Protein AF-Q1Z705-F1 (afdb_monomer_lite)

Secondary structure (DSSP, 8-state):
-HHHHHHHHHHHHHHHHHHHHHHHHHHHH-HHHHHHHHHHHHHHHHHHHHHHHHHS----TTTHHHHHHHHHS-TTSS-GGGGHHHHHHHHHHHHHHHHHHHH-HHHHHHHHHHHHHHHHHHHTTTTS-HHHHHHHHHHHHHHHHHHHHHHTT-

Foldseek 3Di:
DVVVVVVVVVVVVVVLVLLVQLLVCCVVPNLLVSLVVSLVVVVVVVVVVLVCVVPVVPQDPVCVVVNVVVVVPPPVNDDPVVCVVSVVSSVVSSVLSVVCNPLHDLLSVLVVVLVVLLVVCVVCVPPDDPVVSVVSNVVSVVSVVVSVVVVVVD

Radius of gyration: 19.11 Å; chains: 1; bounding box: 45×40×44 Å

InterPro domains:
  IPR006750 Putative inner membrane exporter, YdcZ [PF04657] (4-148)
  IPR006750 Putative inner membrane exporter, YdcZ [PTHR34821] (2-148)

Organism: NCBI:txid314280

Structure (mmCIF, N/CA/C/O backbone):
data_AF-Q1Z705-F1
#
_entry.id   AF-Q1Z705-F1
#
loop_
_atom_site.group_PDB
_atom_site.id
_atom_site.type_symbol
_atom_site.label_atom_id
_atom_site.label_alt_id
_atom_site.label_comp_id
_atom_site.label_asym_id
_atom_site.label_entity_id
_atom_site.label_seq_id
_atom_site.pdbx_PDB_ins_code
_atom_site.Cartn_x
_atom_site.Cartn_y
_atom_site.Cartn_z
_atom_site.occupancy
_atom_site.B_iso_or_equiv
_atom_site.auth_seq_id
_atom_site.auth_comp_id
_atom_site.auth_asym_id
_atom_site.auth_atom_id
_atom_site.pdbx_PDB_model_num
ATOM 1 N N . MET A 1 1 ? 19.143 -12.815 -2.557 1.00 82.75 1 MET A N 1
ATOM 2 C CA . MET A 1 1 ? 17.875 -13.223 -1.904 1.00 82.75 1 MET A CA 1
ATOM 3 C C . MET A 1 1 ? 17.725 -12.659 -0.492 1.00 82.75 1 MET A C 1
ATOM 5 O O . MET A 1 1 ? 16.717 -12.017 -0.243 1.00 82.75 1 MET A O 1
ATOM 9 N N . ILE A 1 2 ? 18.713 -12.797 0.406 1.00 93.19 2 ILE A N 1
ATOM 10 C CA . ILE A 1 2 ? 18.600 -12.276 1.787 1.00 93.19 2 ILE A CA 1
ATOM 11 C C . ILE A 1 2 ? 18.308 -10.765 1.859 1.00 93.19 2 ILE A C 1
ATOM 13 O O . ILE A 1 2 ? 17.441 -10.345 2.615 1.00 93.19 2 ILE A O 1
ATOM 17 N N . TRP A 1 3 ? 18.945 -9.954 1.006 1.00 91.31 3 TRP A N 1
ATOM 18 C CA . TRP A 1 3 ? 18.708 -8.506 0.958 1.00 91.31 3 TRP A CA 1
ATOM 19 C C . TRP A 1 3 ? 17.263 -8.145 0.583 1.00 91.31 3 TRP A C 1
ATOM 21 O O . TRP A 1 3 ? 16.677 -7.256 1.184 1.00 91.31 3 TRP A O 1
ATOM 31 N N . MET A 1 4 ? 16.650 -8.882 -0.350 1.00 90.00 4 MET A N 1
ATOM 32 C CA . MET A 1 4 ? 15.248 -8.674 -0.739 1.00 90.00 4 MET A CA 1
ATOM 33 C C . MET A 1 4 ? 14.289 -9.006 0.408 1.00 90.00 4 MET A C 1
ATOM 35 O O . MET A 1 4 ? 13.314 -8.292 0.613 1.00 90.00 4 MET A O 1
ATOM 39 N N . ILE A 1 5 ? 14.592 -10.049 1.188 1.00 93.94 5 ILE A N 1
ATOM 40 C CA . ILE A 1 5 ? 13.811 -10.403 2.382 1.00 93.94 5 ILE A CA 1
ATOM 41 C C . ILE A 1 5 ? 13.921 -9.290 3.431 1.00 93.94 5 ILE A C 1
ATOM 43 O O . ILE A 1 5 ? 12.906 -8.853 3.967 1.00 93.94 5 ILE A O 1
ATOM 47 N N . LEU A 1 6 ? 15.132 -8.784 3.686 1.00 95.31 6 LEU A N 1
ATOM 48 C CA . LEU A 1 6 ? 15.347 -7.671 4.615 1.00 95.31 6 LEU A CA 1
ATOM 49 C C . LEU A 1 6 ? 14.606 -6.403 4.171 1.00 95.31 6 LEU A C 1
ATOM 51 O O . LEU A 1 6 ? 13.964 -5.755 4.996 1.00 95.31 6 LEU A O 1
ATOM 55 N N . LEU A 1 7 ? 14.630 -6.081 2.874 1.00 92.06 7 LEU A N 1
ATOM 56 C CA . LEU A 1 7 ? 13.869 -4.964 2.314 1.00 92.06 7 LEU A CA 1
ATOM 57 C C . LEU A 1 7 ? 12.357 -5.157 2.483 1.00 92.06 7 LEU A C 1
ATOM 59 O O . LEU A 1 7 ? 11.674 -4.219 2.885 1.00 92.06 7 LEU A O 1
ATOM 63 N N . ALA A 1 8 ? 11.833 -6.360 2.237 1.00 92.62 8 ALA A N 1
ATOM 64 C CA . ALA A 1 8 ? 10.413 -6.659 2.416 1.00 92.62 8 ALA A CA 1
ATOM 65 C C . ALA A 1 8 ? 9.972 -6.519 3.884 1.00 92.62 8 ALA A C 1
ATOM 67 O O . ALA A 1 8 ? 8.929 -5.924 4.161 1.00 92.62 8 ALA A O 1
ATOM 68 N N . LEU A 1 9 ? 10.786 -7.004 4.828 1.00 94.62 9 LEU A N 1
ATOM 69 C CA . LEU A 1 9 ? 10.537 -6.854 6.266 1.00 94.62 9 LEU A CA 1
ATOM 70 C C . LEU A 1 9 ? 10.581 -5.385 6.697 1.00 94.62 9 LEU A C 1
ATOM 72 O O . LEU A 1 9 ? 9.680 -4.918 7.395 1.00 94.62 9 LEU A O 1
ATOM 76 N N . CYS A 1 10 ? 11.594 -4.645 6.242 1.00 95.50 10 CYS A N 1
ATOM 77 C CA . CYS A 1 10 ? 11.724 -3.215 6.507 1.00 95.50 10 CYS A CA 1
ATOM 78 C C . CYS A 1 10 ? 10.516 -2.437 5.963 1.00 95.50 10 CYS A C 1
ATOM 80 O O . CYS A 1 10 ? 9.911 -1.646 6.684 1.00 95.50 10 CYS A O 1
ATOM 82 N N . ASN A 1 11 ? 10.097 -2.731 4.729 1.00 92.44 11 ASN A N 1
ATOM 83 C CA . ASN A 1 11 ? 8.912 -2.133 4.122 1.00 92.44 11 ASN A CA 1
ATOM 84 C C . ASN A 1 11 ? 7.646 -2.426 4.942 1.00 92.44 11 ASN A C 1
ATOM 86 O O . ASN A 1 11 ? 6.874 -1.516 5.232 1.00 92.44 11 ASN A O 1
ATOM 90 N N . GLY A 1 12 ? 7.456 -3.673 5.385 1.00 91.75 12 GLY A N 1
ATOM 91 C CA . GLY A 1 12 ? 6.329 -4.048 6.243 1.00 91.75 12 GLY A CA 1
ATOM 92 C C . GLY A 1 12 ? 6.292 -3.261 7.558 1.00 91.75 12 GLY A C 1
ATOM 93 O O . GLY A 1 12 ? 5.239 -2.739 7.935 1.00 91.75 12 GLY A O 1
ATOM 94 N N . LEU A 1 13 ? 7.443 -3.117 8.223 1.00 93.62 13 LEU A N 1
ATOM 95 C CA . LEU A 1 13 ? 7.579 -2.335 9.457 1.00 93.62 13 LEU A CA 1
ATOM 96 C C . LEU A 1 13 ? 7.266 -0.850 9.234 1.00 93.62 13 LEU A C 1
ATOM 98 O O . LEU A 1 13 ? 6.465 -0.276 9.975 1.00 93.62 13 LEU A O 1
ATOM 102 N N . LEU A 1 14 ? 7.847 -0.241 8.197 1.00 92.75 14 LEU A N 1
ATOM 103 C CA . LEU A 1 14 ? 7.627 1.168 7.864 1.00 92.75 14 LEU A CA 1
ATOM 104 C C . LEU A 1 14 ? 6.167 1.441 7.493 1.00 92.75 14 LEU A C 1
ATOM 106 O O . LEU A 1 14 ? 5.580 2.395 7.999 1.00 92.75 14 LEU A O 1
ATOM 110 N N . ILE A 1 15 ? 5.543 0.579 6.683 1.00 90.50 15 ILE A N 1
ATOM 111 C CA . ILE A 1 15 ? 4.120 0.702 6.335 1.00 90.50 15 ILE A CA 1
ATOM 112 C C . ILE A 1 15 ? 3.252 0.615 7.594 1.00 90.50 15 ILE A C 1
ATOM 114 O O . ILE A 1 15 ? 2.335 1.423 7.758 1.00 90.50 15 ILE A O 1
ATOM 118 N N . GLY A 1 16 ? 3.525 -0.344 8.485 1.00 89.25 16 GLY A N 1
ATOM 119 C CA . GLY A 1 16 ? 2.803 -0.482 9.752 1.00 89.25 16 GLY A CA 1
ATOM 120 C C . GLY A 1 16 ? 2.919 0.772 10.621 1.00 89.25 16 GLY A C 1
ATOM 121 O O . GLY A 1 16 ? 1.909 1.293 11.099 1.00 89.25 16 GLY A O 1
ATOM 122 N N . PHE A 1 17 ? 4.136 1.300 10.754 1.00 91.00 17 PHE A N 1
ATOM 123 C CA . PHE A 1 17 ? 4.416 2.525 11.499 1.00 91.00 17 PHE A CA 1
ATOM 124 C C . PHE A 1 17 ? 3.712 3.753 10.899 1.00 91.00 17 PHE A C 1
ATOM 126 O O . PHE A 1 17 ? 2.990 4.456 11.610 1.00 91.00 17 PHE A O 1
ATOM 133 N N . CYS A 1 18 ? 3.831 3.975 9.586 1.00 90.81 18 CYS A N 1
ATOM 134 C CA . CYS A 1 18 ? 3.152 5.069 8.888 1.00 90.81 18 CYS A CA 1
ATOM 135 C C . CYS A 1 18 ? 1.629 4.993 9.046 1.00 90.81 18 CYS A C 1
ATOM 137 O O . CYS A 1 18 ? 0.988 6.010 9.308 1.00 90.81 18 CYS A O 1
ATOM 139 N N . ARG A 1 19 ? 1.026 3.799 8.953 1.00 89.94 19 ARG A N 1
ATOM 140 C CA . ARG A 1 19 ? -0.423 3.642 9.169 1.00 89.94 19 ARG A CA 1
ATOM 141 C C . ARG A 1 19 ? -0.838 3.954 10.601 1.00 89.94 19 ARG A C 1
ATOM 143 O O . ARG A 1 19 ? -1.888 4.561 10.789 1.00 89.94 19 ARG A O 1
ATOM 150 N N . ALA A 1 20 ? -0.037 3.579 11.597 1.00 90.25 20 ALA A N 1
ATOM 151 C CA . ALA A 1 20 ? -0.314 3.932 12.986 1.00 90.25 20 ALA A CA 1
ATOM 152 C C . ALA A 1 20 ? -0.291 5.458 13.193 1.00 90.25 20 ALA A C 1
ATOM 154 O O . ALA A 1 20 ? -1.203 6.007 13.814 1.00 90.25 20 ALA A O 1
ATOM 155 N N . LEU A 1 21 ? 0.698 6.153 12.619 1.00 92.25 21 LEU A N 1
ATOM 156 C CA . LEU A 1 21 ? 0.767 7.618 12.645 1.00 92.25 21 LEU A CA 1
ATOM 157 C C . LEU A 1 21 ? -0.428 8.265 11.935 1.00 92.25 21 LEU A C 1
ATOM 159 O O . LEU A 1 21 ? -1.089 9.123 12.519 1.00 92.25 21 LEU A O 1
ATOM 163 N N . ASN A 1 22 ? -0.753 7.817 10.720 1.00 93.31 22 ASN A N 1
ATOM 164 C CA . ASN A 1 22 ? -1.883 8.340 9.948 1.00 93.31 22 ASN A CA 1
ATOM 165 C C . ASN A 1 22 ? -3.222 8.078 10.641 1.00 93.31 22 ASN A C 1
ATOM 167 O O . ASN A 1 22 ? -4.095 8.938 10.632 1.00 93.31 22 ASN A O 1
ATOM 171 N N . GLY A 1 23 ? -3.370 6.925 11.296 1.00 92.75 23 GLY A N 1
ATOM 172 C CA . GLY A 1 23 ? -4.534 6.600 12.111 1.00 92.75 23 GLY A CA 1
ATOM 173 C C . GLY A 1 23 ? -4.718 7.5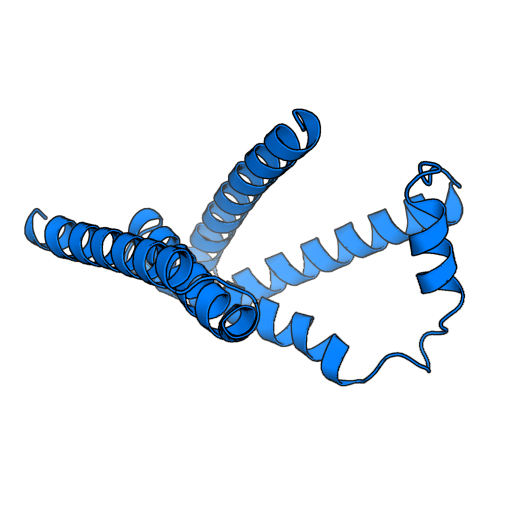79 13.267 1.00 92.75 23 GLY A C 1
ATOM 174 O O . GLY A 1 23 ? -5.797 8.147 13.419 1.00 92.75 23 GLY A O 1
ATOM 175 N N . ARG A 1 24 ? -3.653 7.840 14.036 1.00 92.94 24 ARG A N 1
ATOM 176 C CA . ARG A 1 24 ? -3.684 8.823 15.134 1.00 92.94 24 ARG A CA 1
ATOM 177 C C . ARG A 1 24 ? -3.993 10.229 14.626 1.00 92.94 24 ARG A C 1
ATOM 179 O O . ARG A 1 24 ? -4.861 10.901 15.173 1.00 92.94 24 ARG A O 1
ATOM 186 N N . LEU A 1 25 ? -3.330 10.653 13.552 1.00 93.19 25 LEU A N 1
ATOM 187 C CA . LEU A 1 25 ? -3.565 11.961 12.943 1.00 93.19 25 LEU A CA 1
ATOM 188 C C . LEU A 1 25 ? -4.988 12.081 12.381 1.00 93.19 25 LEU A C 1
ATOM 190 O O . LEU A 1 25 ? -5.592 13.147 12.454 1.00 93.19 25 LEU A O 1
ATOM 194 N N . SER A 1 26 ? -5.550 10.983 11.871 1.00 95.25 26 SER A N 1
ATOM 195 C CA . SER A 1 26 ? -6.930 10.928 11.394 1.00 95.25 26 SER A CA 1
ATOM 196 C C . SER A 1 26 ? -7.953 11.026 12.523 1.00 95.25 26 SER A C 1
ATOM 198 O O . SER A 1 26 ? -9.046 11.527 12.273 1.00 95.25 26 SER A O 1
ATOM 200 N N . GLN A 1 27 ? -7.638 10.558 13.734 1.00 94.00 27 GLN A N 1
ATOM 201 C CA . GLN A 1 27 ? -8.500 10.753 14.908 1.00 94.00 27 GLN A CA 1
ATOM 202 C C . GLN A 1 27 ? -8.486 12.208 15.386 1.00 94.00 27 GLN A C 1
ATOM 204 O O . GLN A 1 27 ? -9.522 12.707 15.808 1.00 94.00 27 GLN A O 1
ATOM 209 N N . ASP A 1 28 ? -7.334 12.875 15.291 1.00 95.12 28 ASP A N 1
ATOM 210 C CA . ASP A 1 28 ? -7.144 14.256 15.752 1.00 95.12 28 ASP A CA 1
ATOM 211 C C . ASP A 1 28 ? -7.677 15.297 14.747 1.00 95.12 28 ASP A C 1
ATOM 213 O O . ASP A 1 28 ? -8.448 16.185 15.097 1.00 95.12 28 ASP A O 1
ATOM 217 N N . LYS A 1 29 ? -7.301 15.176 13.465 1.00 94.50 29 LYS A N 1
ATOM 218 C CA . LYS A 1 29 ? -7.539 16.206 12.427 1.00 94.50 29 LYS A CA 1
ATOM 219 C C . LYS A 1 29 ? -8.333 15.719 11.216 1.00 94.50 29 LYS A C 1
ATOM 221 O O . LYS A 1 29 ? -8.491 16.458 10.241 1.00 94.50 29 LYS A O 1
ATOM 226 N N . GLY A 1 30 ? -8.812 14.480 11.251 1.00 94.50 30 GLY A N 1
ATOM 227 C CA . GLY A 1 30 ? -9.575 13.863 10.170 1.00 94.50 30 GLY A CA 1
ATOM 228 C C . GLY A 1 30 ? -8.722 13.192 9.077 1.00 94.50 30 GLY A C 1
ATOM 229 O O . GLY A 1 30 ? -7.526 13.466 8.928 1.00 94.50 30 GLY A O 1
ATOM 230 N N . PRO A 1 31 ? -9.338 12.301 8.277 1.00 91.44 31 PRO A N 1
ATOM 231 C CA . PRO A 1 31 ? -8.633 11.425 7.334 1.00 91.44 31 PRO A CA 1
ATOM 232 C C . PRO A 1 31 ? -8.008 12.162 6.144 1.00 91.44 31 PRO A C 1
ATOM 234 O O . PRO A 1 31 ? -6.937 11.775 5.677 1.00 91.44 31 PRO A O 1
ATOM 237 N N . PHE A 1 32 ? -8.633 13.242 5.664 1.00 93.12 32 PHE A N 1
ATOM 238 C CA . PHE A 1 32 ? -8.090 14.044 4.563 1.00 93.12 32 PHE A CA 1
ATOM 239 C C . PHE A 1 32 ? -6.827 14.798 4.981 1.00 93.12 32 PHE A C 1
ATOM 241 O O . PHE A 1 32 ? -5.835 14.775 4.256 1.00 93.12 32 PHE A O 1
ATOM 248 N N . THR A 1 33 ? -6.826 15.385 6.180 1.00 92.81 33 THR A N 1
ATOM 249 C CA . THR A 1 33 ? -5.647 16.043 6.756 1.00 92.81 33 THR A CA 1
ATOM 250 C C . THR A 1 33 ? -4.511 15.045 6.955 1.00 92.81 33 THR A C 1
ATOM 252 O O . THR A 1 33 ? -3.379 15.313 6.557 1.00 92.81 33 THR A O 1
ATOM 255 N N . ALA A 1 34 ? -4.811 13.862 7.503 1.00 93.19 34 ALA A N 1
ATOM 256 C CA . ALA A 1 34 ? -3.821 12.801 7.663 1.00 93.19 34 ALA A CA 1
ATOM 257 C C . ALA A 1 34 ? -3.201 12.379 6.322 1.00 93.19 34 ALA A C 1
ATOM 259 O O . ALA A 1 34 ? -1.979 12.281 6.201 1.00 93.19 34 ALA A O 1
ATOM 260 N N . SER A 1 35 ? -4.033 12.206 5.293 1.00 93.62 35 SER A N 1
ATOM 261 C CA . SER A 1 35 ? -3.568 11.898 3.942 1.00 93.62 35 SER A CA 1
ATOM 262 C C . SER A 1 35 ? -2.709 13.009 3.341 1.00 93.62 35 SER A C 1
ATOM 264 O O . SER A 1 35 ? -1.682 12.712 2.734 1.00 93.62 35 SER A O 1
ATOM 266 N N . PHE A 1 36 ? -3.096 14.276 3.516 1.00 94.50 36 PHE A N 1
ATOM 267 C CA . PHE A 1 36 ? -2.332 15.417 3.015 1.00 94.50 36 PHE A CA 1
ATOM 268 C C . PHE A 1 36 ? -0.918 15.437 3.599 1.00 94.50 36 PHE A C 1
ATOM 270 O O . PHE A 1 36 ? 0.045 15.468 2.839 1.00 94.50 36 PHE A O 1
ATOM 277 N N . TYR A 1 37 ? -0.776 15.334 4.925 1.00 94.88 37 TYR A N 1
ATOM 278 C CA . TYR A 1 37 ? 0.546 15.308 5.559 1.00 94.88 37 TYR A CA 1
ATOM 279 C C . TYR A 1 37 ? 1.364 14.083 5.143 1.00 94.88 37 TYR A C 1
ATOM 281 O O . TYR A 1 37 ? 2.549 14.223 4.845 1.00 94.88 37 TYR A O 1
ATOM 289 N N . ASN A 1 38 ? 0.740 12.903 5.055 1.00 93.69 38 ASN A N 1
ATOM 290 C CA . ASN A 1 38 ? 1.421 11.701 4.578 1.00 93.69 38 ASN A CA 1
ATOM 291 C C . ASN A 1 38 ? 1.980 11.893 3.159 1.00 93.69 38 ASN A C 1
ATOM 293 O O . ASN A 1 38 ? 3.127 11.541 2.892 1.00 93.69 38 ASN A O 1
ATOM 297 N N . HIS A 1 39 ? 1.184 12.464 2.252 1.00 93.62 39 HIS A N 1
ATOM 298 C CA . HIS A 1 39 ? 1.600 12.670 0.866 1.00 93.62 39 HIS A CA 1
ATOM 299 C C . HIS A 1 39 ? 2.604 13.820 0.724 1.00 93.62 39 HIS A C 1
ATOM 301 O O . HIS A 1 39 ? 3.567 13.684 -0.020 1.00 93.62 39 HIS A O 1
ATOM 307 N N . ALA A 1 40 ? 2.439 14.916 1.469 1.00 94.50 40 ALA A N 1
ATOM 308 C CA . ALA A 1 40 ? 3.355 16.055 1.447 1.00 94.50 40 ALA A CA 1
ATOM 309 C C . ALA A 1 40 ? 4.753 15.673 1.958 1.00 94.50 40 ALA A C 1
ATOM 311 O O . ALA A 1 40 ? 5.752 15.966 1.303 1.00 94.50 40 ALA A O 1
ATOM 312 N N . ILE A 1 41 ? 4.831 14.967 3.092 1.00 94.25 41 ILE A N 1
ATOM 313 C CA . ILE A 1 41 ? 6.105 14.483 3.643 1.00 94.25 41 ILE A CA 1
ATOM 314 C C . ILE A 1 41 ? 6.718 13.438 2.707 1.00 94.25 41 ILE A C 1
ATOM 316 O O . ILE A 1 41 ? 7.913 13.500 2.426 1.00 94.25 41 ILE A O 1
ATOM 320 N N . GLY A 1 42 ? 5.906 12.511 2.186 1.00 92.25 42 GLY A N 1
ATOM 321 C CA . GLY A 1 42 ? 6.358 11.513 1.219 1.00 92.25 42 GLY A CA 1
ATOM 322 C C . GLY A 1 42 ? 6.933 12.143 -0.050 1.00 92.25 42 GLY A C 1
ATOM 323 O O . GLY A 1 42 ? 8.018 11.761 -0.477 1.00 92.25 42 GLY A O 1
ATOM 324 N N . ALA A 1 43 ? 6.259 13.149 -0.609 1.00 91.75 43 ALA A N 1
ATOM 325 C CA . ALA A 1 43 ? 6.719 13.882 -1.783 1.00 91.75 43 ALA A CA 1
ATOM 326 C C . ALA A 1 43 ? 8.016 14.654 -1.509 1.00 91.75 43 ALA A C 1
ATOM 328 O O . ALA A 1 43 ? 8.929 14.618 -2.333 1.00 91.75 43 ALA A O 1
ATOM 329 N N . LEU A 1 44 ? 8.135 15.304 -0.346 1.00 94.81 44 LEU A N 1
ATOM 330 C CA . LEU A 1 44 ? 9.348 16.025 0.048 1.00 94.81 44 LEU A CA 1
ATOM 331 C C . LEU A 1 44 ? 10.535 15.066 0.195 1.00 94.81 44 LEU A C 1
ATOM 333 O O . LEU A 1 44 ? 11.591 15.302 -0.392 1.00 94.81 44 LEU A O 1
ATOM 337 N N . LEU A 1 45 ? 10.354 13.960 0.923 1.00 92.31 45 LEU A N 1
ATOM 338 C CA . LEU A 1 45 ? 11.396 12.947 1.100 1.00 92.31 45 LEU A CA 1
ATOM 339 C C . LEU A 1 45 ? 11.790 12.298 -0.228 1.00 92.31 45 LEU A C 1
ATOM 341 O O . LEU A 1 45 ? 12.979 12.165 -0.504 1.00 92.31 45 LEU A O 1
ATOM 345 N N . LEU A 1 46 ? 10.814 11.935 -1.065 1.00 88.38 46 LEU A N 1
ATOM 346 C CA . LEU A 1 46 ? 11.078 11.351 -2.379 1.00 88.38 46 LEU A CA 1
ATOM 347 C C . LEU A 1 46 ? 11.855 12.325 -3.269 1.00 88.38 46 LEU A C 1
ATOM 349 O O . LEU A 1 46 ? 12.834 11.925 -3.890 1.00 88.38 46 LEU A O 1
ATOM 353 N N . THR A 1 47 ? 11.476 13.604 -3.275 1.00 86.94 47 THR A N 1
ATOM 354 C CA . THR A 1 47 ? 12.190 14.654 -4.018 1.00 86.94 47 THR A CA 1
ATOM 355 C C . THR A 1 47 ? 13.637 14.770 -3.546 1.00 86.94 47 THR A C 1
ATOM 357 O O . THR A 1 47 ? 14.553 14.793 -4.362 1.00 86.94 47 THR A O 1
ATOM 360 N N . PHE A 1 48 ? 13.864 14.786 -2.231 1.00 88.69 48 PHE A N 1
ATOM 361 C CA . PHE A 1 48 ? 15.210 14.861 -1.664 1.00 88.69 48 PHE A CA 1
ATOM 362 C C . PHE A 1 48 ? 16.066 13.641 -2.029 1.00 88.69 48 PHE A C 1
ATOM 364 O O . PHE A 1 48 ? 17.221 13.798 -2.424 1.00 88.69 48 PHE A O 1
ATOM 371 N N . ILE A 1 49 ? 15.489 12.435 -1.965 1.00 85.69 49 ILE A N 1
ATOM 372 C CA . ILE A 1 49 ? 16.145 11.198 -2.405 1.00 85.69 49 ILE A CA 1
ATOM 373 C C . ILE A 1 49 ? 16.511 11.305 -3.889 1.00 85.69 49 ILE A C 1
ATOM 375 O O . ILE A 1 49 ? 17.670 11.117 -4.240 1.00 85.69 49 ILE A O 1
ATOM 379 N N . VAL A 1 50 ? 15.568 11.670 -4.759 1.00 81.81 50 VAL A N 1
ATOM 380 C CA . VAL A 1 50 ? 15.831 11.813 -6.200 1.00 81.81 50 VAL A CA 1
ATOM 381 C C . VAL A 1 50 ? 16.971 12.802 -6.461 1.00 81.81 50 VAL A C 1
ATOM 383 O O . VAL A 1 50 ? 17.889 12.485 -7.215 1.00 81.81 50 VAL A O 1
ATOM 386 N N . ILE A 1 51 ? 16.976 13.958 -5.788 1.00 82.75 51 ILE A N 1
ATOM 387 C CA . ILE A 1 51 ? 18.046 14.955 -5.924 1.00 82.75 51 ILE A CA 1
ATOM 388 C C . ILE A 1 51 ? 19.394 14.379 -5.484 1.00 82.75 51 ILE A C 1
ATOM 390 O O . ILE A 1 51 ? 20.349 14.457 -6.254 1.00 82.75 51 ILE A O 1
ATOM 394 N N . ILE A 1 52 ? 19.491 13.761 -4.301 1.00 83.12 52 ILE A N 1
ATOM 395 C CA . ILE A 1 52 ? 20.756 13.179 -3.820 1.00 83.12 52 ILE A CA 1
ATOM 396 C C . ILE A 1 52 ? 21.303 12.157 -4.813 1.00 83.12 52 ILE A C 1
ATOM 398 O O . ILE A 1 52 ? 22.477 12.219 -5.172 1.00 83.12 52 ILE A O 1
ATOM 402 N N . PHE A 1 53 ? 20.461 11.228 -5.261 1.00 75.12 53 PHE A N 1
ATOM 403 C CA . PHE A 1 53 ? 20.894 10.164 -6.162 1.00 75.12 53 PHE A CA 1
ATOM 404 C C . PHE A 1 53 ? 21.266 10.705 -7.550 1.00 75.12 53 PHE A C 1
ATOM 406 O O . PHE A 1 53 ? 22.206 10.195 -8.155 1.00 75.12 53 PHE A O 1
ATOM 413 N N . SER A 1 54 ? 20.607 11.773 -8.015 1.00 69.75 54 SER A N 1
ATOM 414 C CA . SER A 1 54 ? 20.943 12.448 -9.277 1.00 69.75 54 SER A CA 1
ATOM 415 C C . SER A 1 54 ? 22.248 13.254 -9.222 1.00 69.75 54 SER A C 1
ATOM 417 O O . SER A 1 54 ? 23.041 13.198 -10.155 1.00 69.75 54 SER A O 1
ATOM 419 N N . VAL A 1 55 ? 22.501 13.987 -8.131 1.00 68.75 55 VAL A N 1
ATOM 420 C CA . VAL A 1 55 ? 23.635 14.923 -8.023 1.00 68.75 55 VAL A CA 1
ATOM 421 C C . VAL A 1 55 ? 24.906 14.216 -7.574 1.00 68.75 55 VAL A C 1
ATOM 423 O O . VAL A 1 55 ? 25.995 14.509 -8.060 1.00 68.75 55 VAL A O 1
ATOM 426 N N . ALA A 1 56 ? 24.792 13.282 -6.635 1.00 61.34 56 ALA A N 1
ATOM 427 C CA . ALA A 1 56 ? 25.962 12.734 -5.970 1.00 61.34 56 ALA A CA 1
ATOM 428 C C . ALA A 1 56 ? 26.668 11.631 -6.786 1.00 61.34 56 ALA A C 1
ATOM 430 O O . ALA A 1 56 ? 27.704 11.132 -6.356 1.00 61.34 56 ALA A O 1
ATOM 431 N N . SER A 1 57 ? 26.128 11.224 -7.946 1.00 61.28 57 SER A N 1
ATOM 432 C CA . SER A 1 57 ? 26.601 10.055 -8.716 1.00 61.28 57 SER A CA 1
ATOM 433 C C . SER A 1 57 ? 26.743 8.781 -7.861 1.00 61.28 57 SER A C 1
ATOM 435 O O . SER A 1 57 ? 27.433 7.839 -8.241 1.00 61.28 57 SER A O 1
ATOM 437 N N . ILE A 1 58 ? 26.057 8.715 -6.709 1.00 59.59 58 ILE A N 1
ATOM 438 C CA . ILE A 1 58 ? 26.025 7.564 -5.786 1.00 59.59 58 ILE A CA 1
ATOM 439 C C . ILE A 1 58 ? 24.987 6.556 -6.290 1.00 59.59 58 ILE A C 1
ATOM 441 O O . ILE A 1 58 ? 24.244 5.947 -5.525 1.00 59.59 58 ILE A O 1
ATOM 445 N N . ILE A 1 59 ? 24.868 6.408 -7.605 1.00 61.34 59 ILE A N 1
ATOM 446 C CA . ILE A 1 59 ? 23.990 5.406 -8.177 1.00 61.34 59 ILE A CA 1
ATOM 447 C C . ILE A 1 59 ? 24.786 4.101 -8.174 1.00 61.34 59 ILE A C 1
ATOM 449 O O . ILE A 1 59 ? 25.825 4.027 -8.835 1.00 61.34 59 ILE A O 1
ATOM 453 N N . PRO A 1 60 ? 24.348 3.060 -7.442 1.00 59.16 60 PRO A N 1
ATOM 454 C CA . PRO A 1 60 ? 24.963 1.746 -7.557 1.00 59.16 60 PRO A CA 1
ATOM 455 C C . PRO A 1 60 ? 24.975 1.329 -9.031 1.00 59.16 60 PRO A C 1
ATOM 457 O O . PRO A 1 60 ? 23.969 1.516 -9.712 1.00 59.16 60 PRO A O 1
ATOM 460 N N . LEU A 1 61 ? 26.070 0.744 -9.525 1.00 55.31 61 LEU A N 1
ATOM 461 C CA . LEU A 1 61 ? 26.246 0.377 -10.943 1.00 55.31 61 LEU A CA 1
ATOM 462 C C . LEU A 1 61 ? 25.078 -0.465 -11.509 1.00 55.31 61 LEU A C 1
ATOM 464 O O . LEU A 1 61 ? 24.801 -0.455 -12.699 1.00 55.31 61 LEU A O 1
ATOM 468 N N . THR A 1 62 ? 24.351 -1.174 -10.643 1.00 58.16 62 THR A N 1
ATOM 469 C CA . THR A 1 62 ? 23.153 -1.958 -10.980 1.00 58.16 62 THR A CA 1
ATOM 470 C C . THR A 1 62 ? 21.899 -1.124 -11.255 1.00 58.16 62 THR A C 1
ATOM 472 O O . THR A 1 62 ? 20.983 -1.604 -11.911 1.00 58.16 62 THR A O 1
ATOM 475 N N . LEU A 1 63 ? 21.824 0.101 -10.735 1.00 58.38 63 LEU A N 1
ATOM 476 C CA . LEU A 1 63 ? 20.712 1.031 -10.933 1.00 58.38 63 LEU A CA 1
ATOM 477 C C . LEU A 1 63 ? 21.034 2.101 -11.985 1.00 58.38 63 LEU A C 1
ATOM 479 O O . LEU A 1 63 ? 20.108 2.765 -12.444 1.00 58.38 63 LEU A O 1
ATOM 483 N N . SER A 1 64 ? 22.299 2.267 -12.399 1.00 59.09 64 SER A N 1
ATOM 484 C CA . SER A 1 64 ? 22.696 3.338 -13.331 1.00 59.09 64 SER A CA 1
ATOM 485 C C . SER A 1 64 ? 21.908 3.305 -14.632 1.00 59.09 64 SER A C 1
ATOM 487 O O . SER A 1 64 ? 21.537 4.357 -15.134 1.00 59.09 64 SER A O 1
ATOM 489 N N . ASN A 1 65 ? 21.592 2.110 -15.127 1.00 57.28 65 ASN A N 1
ATOM 490 C CA . ASN A 1 65 ? 20.851 1.925 -16.373 1.00 57.28 65 ASN A CA 1
ATOM 491 C C . ASN A 1 65 ? 19.411 2.444 -16.253 1.00 57.28 65 ASN A C 1
ATOM 493 O O . ASN A 1 65 ? 18.949 3.150 -17.138 1.00 57.28 65 ASN A O 1
ATOM 497 N N . VAL A 1 66 ? 18.747 2.183 -15.122 1.00 61.53 66 VAL A N 1
ATOM 498 C CA . VAL A 1 66 ? 17.380 2.656 -14.843 1.00 61.53 66 VAL A CA 1
ATOM 499 C C . VAL A 1 66 ? 17.355 4.175 -14.659 1.00 61.53 66 VAL A C 1
ATOM 501 O O . VAL A 1 66 ? 16.476 4.856 -15.175 1.00 61.53 66 VAL A O 1
ATOM 504 N N . TRP A 1 67 ? 18.338 4.734 -13.948 1.00 62.28 67 TRP A N 1
ATOM 505 C CA . TRP A 1 67 ? 18.425 6.185 -13.750 1.00 62.28 67 TRP A CA 1
ATOM 506 C C . TRP A 1 67 ? 18.772 6.944 -15.039 1.00 62.28 67 TRP A C 1
ATOM 508 O O . TRP A 1 67 ? 18.252 8.040 -15.248 1.00 62.28 67 TRP A O 1
ATOM 518 N N . LEU A 1 68 ? 19.614 6.376 -15.910 1.00 57.94 68 LEU A N 1
ATOM 519 C CA . LEU A 1 68 ? 19.910 6.913 -17.247 1.00 57.94 68 LEU A CA 1
ATOM 520 C C . LEU A 1 68 ? 18.677 6.899 -18.160 1.00 57.94 68 LEU A C 1
ATOM 522 O O . LEU A 1 68 ? 18.467 7.837 -18.925 1.00 57.94 68 LEU A O 1
ATOM 526 N N . GLU A 1 69 ? 17.833 5.876 -18.056 1.00 59.44 69 GLU A N 1
ATOM 527 C CA . GLU A 1 69 ? 16.581 5.778 -18.813 1.00 59.44 69 GLU A CA 1
ATOM 528 C C . GLU A 1 69 ? 15.570 6.846 -18.361 1.00 59.44 69 GLU A C 1
ATOM 530 O O . GLU A 1 69 ? 15.071 7.618 -19.175 1.00 59.44 69 GLU A O 1
ATOM 535 N N . VAL A 1 70 ? 15.383 7.005 -17.045 1.00 61.34 70 VAL A N 1
ATOM 536 C CA . VAL A 1 70 ? 14.503 8.039 -16.462 1.00 61.34 70 VAL A CA 1
ATOM 537 C C . VAL A 1 70 ? 14.980 9.466 -16.766 1.00 61.34 70 VAL A C 1
ATOM 539 O O . VAL A 1 70 ? 14.164 10.375 -16.891 1.00 61.34 70 VAL A O 1
ATOM 542 N N . SER A 1 71 ? 16.293 9.690 -16.874 1.00 61.03 71 SER A N 1
ATOM 543 C CA . SER A 1 71 ? 16.853 11.014 -17.187 1.00 61.03 71 SER A CA 1
ATOM 544 C C . SER A 1 71 ? 16.890 11.330 -18.685 1.00 61.03 71 SER A C 1
ATOM 546 O O . SER A 1 71 ? 16.965 12.506 -19.042 1.00 61.03 71 SER A O 1
ATOM 548 N N . SER A 1 72 ? 16.806 10.317 -19.555 1.00 57.31 72 SER A N 1
ATOM 549 C CA . SER A 1 72 ? 16.799 10.485 -21.015 1.00 57.31 72 SER A CA 1
ATOM 550 C C . SER A 1 72 ? 15.391 10.620 -21.599 1.00 57.31 72 SER A C 1
ATOM 552 O O . SER A 1 72 ? 15.207 11.396 -22.538 1.00 57.31 72 SER A O 1
ATOM 554 N N . SER A 1 73 ? 14.382 9.966 -21.012 1.00 58.03 73 SER A N 1
ATOM 555 C CA . SER A 1 73 ? 12.973 10.243 -21.301 1.00 58.03 73 SER A CA 1
ATOM 556 C C . SER A 1 73 ? 12.578 11.560 -20.629 1.00 58.03 73 SER A C 1
ATOM 558 O O . SER A 1 73 ? 12.212 11.593 -19.453 1.00 58.03 73 SER A O 1
ATOM 560 N N . GLY A 1 74 ? 12.724 12.684 -21.332 1.00 56.72 74 GLY A N 1
ATOM 561 C CA . GLY A 1 74 ? 12.326 13.986 -20.801 1.00 56.72 74 GLY A CA 1
ATOM 562 C C . GLY A 1 74 ? 10.880 13.973 -20.281 1.00 56.72 74 GLY A C 1
ATOM 563 O O . GLY A 1 74 ? 10.039 13.215 -20.757 1.00 56.72 74 GLY A O 1
ATOM 564 N N . TRP A 1 75 ? 10.563 14.864 -19.335 1.00 60.62 75 TRP A N 1
ATOM 565 C CA . TRP A 1 75 ? 9.236 15.012 -18.704 1.00 60.62 75 TRP A CA 1
ATOM 566 C C . TRP A 1 75 ? 8.045 15.098 -19.682 1.00 60.62 75 TRP A C 1
ATOM 568 O O . TRP A 1 75 ? 6.897 14.947 -19.271 1.00 60.62 75 TRP A O 1
ATOM 578 N N . GLN A 1 76 ? 8.317 15.375 -20.958 1.00 61.03 76 GLN A N 1
ATOM 579 C CA . GLN A 1 76 ? 7.349 15.559 -22.036 1.00 61.03 76 GLN A CA 1
ATOM 580 C C . GLN A 1 76 ? 6.842 14.247 -22.655 1.00 61.03 76 GLN A C 1
ATOM 582 O O . GLN A 1 76 ? 5.769 14.264 -23.252 1.00 61.03 76 GLN A O 1
ATOM 587 N N . GLU A 1 77 ? 7.550 13.123 -22.499 1.00 72.12 77 GLU A N 1
ATOM 588 C CA . GLU A 1 77 ? 7.132 11.833 -23.082 1.00 72.12 77 GLU A CA 1
ATOM 589 C C . GLU A 1 77 ? 6.319 10.956 -22.117 1.00 72.12 77 GLU A C 1
ATOM 591 O O . GLU A 1 77 ? 5.719 9.962 -22.526 1.00 72.12 77 GLU A O 1
ATOM 596 N N . THR A 1 78 ? 6.241 11.326 -20.835 1.00 77.62 78 THR A N 1
ATOM 597 C CA . THR A 1 78 ? 5.517 10.539 -19.831 1.00 77.62 78 THR A CA 1
ATOM 598 C C . THR A 1 78 ? 4.001 10.695 -19.996 1.00 77.62 78 THR A C 1
ATOM 600 O O . THR A 1 78 ? 3.483 11.811 -19.875 1.00 77.62 78 THR A O 1
ATOM 603 N N . PRO A 1 79 ? 3.242 9.599 -20.180 1.00 84.81 79 PRO A N 1
ATOM 604 C CA . PRO A 1 79 ? 1.794 9.678 -20.310 1.00 84.81 79 PRO A CA 1
ATOM 605 C C . PRO A 1 79 ? 1.117 10.297 -19.080 1.00 84.81 79 PRO A C 1
ATOM 607 O O . PRO A 1 79 ? 1.456 9.978 -17.939 1.00 84.81 79 PRO A O 1
ATOM 610 N N . LEU A 1 80 ? 0.096 11.136 -19.299 1.00 84.00 80 LEU A N 1
ATOM 611 C CA . LEU A 1 80 ? -0.598 11.855 -18.218 1.00 84.00 80 LEU A CA 1
ATOM 612 C C . LEU A 1 80 ? -1.216 10.926 -17.161 1.00 84.00 80 LEU A C 1
ATOM 614 O O . LEU A 1 80 ? -1.268 11.277 -15.983 1.00 84.00 80 LEU A O 1
ATOM 618 N N . PHE A 1 81 ? -1.662 9.731 -17.557 1.00 87.44 81 PHE A N 1
ATOM 619 C CA . PHE A 1 81 ? -2.262 8.771 -16.629 1.00 87.44 81 PHE A CA 1
ATOM 620 C C . PHE A 1 81 ? -1.278 8.276 -15.558 1.00 87.44 81 PHE A C 1
ATOM 622 O O . PHE A 1 81 ? -1.716 7.884 -14.479 1.00 87.44 81 PHE A O 1
ATOM 629 N N . THR A 1 82 ? 0.035 8.355 -15.792 1.00 84.75 82 THR A N 1
ATOM 630 C CA . THR A 1 82 ? 1.064 7.981 -14.807 1.00 84.75 82 THR A CA 1
ATOM 631 C C . THR A 1 82 ? 0.947 8.814 -13.525 1.00 84.75 82 THR A C 1
ATOM 633 O O . THR A 1 82 ? 1.137 8.302 -12.421 1.00 84.75 82 THR A O 1
ATOM 636 N N . TYR A 1 83 ? 0.530 10.080 -13.639 1.00 84.06 83 TYR A N 1
ATOM 637 C CA . TYR A 1 83 ? 0.340 10.972 -12.491 1.00 84.06 83 TYR A CA 1
ATOM 638 C C . TYR A 1 83 ? -0.921 10.654 -11.668 1.00 84.06 83 TYR A C 1
ATOM 640 O O . TYR A 1 83 ? -1.021 11.072 -10.511 1.00 84.06 83 TYR A O 1
ATOM 648 N N . LEU A 1 84 ? -1.862 9.858 -12.199 1.00 90.62 84 LEU A N 1
ATOM 649 C CA . LEU A 1 84 ? -3.040 9.412 -11.444 1.00 90.62 84 LEU A CA 1
ATOM 650 C C . LEU A 1 84 ? -2.663 8.508 -10.268 1.00 90.62 84 LEU A C 1
ATOM 652 O O . LEU A 1 84 ? -3.400 8.466 -9.283 1.00 90.62 84 LEU A O 1
ATOM 656 N N . GLY A 1 85 ? -1.502 7.846 -10.317 1.00 89.06 85 GLY A N 1
ATOM 657 C CA . GLY A 1 85 ? -1.003 7.036 -9.206 1.00 89.06 85 GLY A CA 1
ATOM 658 C C . GLY A 1 85 ? -0.897 7.824 -7.895 1.00 89.06 85 GLY A C 1
ATOM 659 O O . GLY A 1 85 ? -1.259 7.305 -6.839 1.00 89.06 85 GLY A O 1
ATOM 660 N N . GLY A 1 86 ? -0.498 9.101 -7.956 1.00 89.12 86 GLY A N 1
ATOM 661 C CA . GLY A 1 86 ? -0.443 9.981 -6.782 1.00 89.12 86 GLY A CA 1
ATOM 662 C C . GLY A 1 86 ? -1.827 10.258 -6.190 1.00 89.12 86 GLY A C 1
ATOM 663 O O . GLY A 1 86 ? -2.033 10.117 -4.983 1.00 89.12 86 GLY A O 1
ATOM 664 N N . VAL A 1 87 ? -2.805 10.563 -7.049 1.00 90.94 87 VAL A N 1
ATOM 665 C CA . VAL A 1 87 ? -4.201 10.812 -6.648 1.00 90.94 87 VAL A CA 1
ATOM 666 C C . VAL A 1 87 ? -4.827 9.560 -6.031 1.00 90.94 87 VAL A C 1
ATOM 668 O O . VAL A 1 87 ? -5.404 9.628 -4.943 1.00 90.94 87 VAL A O 1
ATOM 671 N N . ILE A 1 88 ? -4.663 8.404 -6.683 1.00 92.94 88 ILE A N 1
ATOM 672 C CA . ILE A 1 88 ? -5.142 7.109 -6.179 1.00 92.94 88 ILE A CA 1
ATOM 673 C C . ILE A 1 88 ? -4.478 6.790 -4.835 1.00 92.94 88 ILE A C 1
ATOM 675 O O . ILE A 1 88 ? -5.156 6.370 -3.898 1.00 92.94 88 ILE A O 1
ATOM 679 N N . GLY A 1 89 ? -3.173 7.043 -4.707 1.00 92.75 89 GLY A N 1
ATOM 680 C CA . GLY A 1 89 ? -2.423 6.842 -3.470 1.00 92.75 89 GLY A CA 1
ATOM 681 C C . GLY A 1 89 ? -2.917 7.716 -2.316 1.00 92.75 89 GLY A C 1
ATOM 682 O O . GLY A 1 89 ? -3.096 7.219 -1.203 1.00 92.75 89 GLY A O 1
ATOM 683 N N . ALA A 1 90 ? -3.186 9.000 -2.564 1.00 92.69 90 ALA A N 1
ATOM 684 C CA . ALA A 1 90 ? -3.755 9.897 -1.559 1.00 92.69 90 ALA A CA 1
ATOM 685 C C . ALA A 1 90 ? -5.152 9.426 -1.119 1.00 92.69 90 ALA A C 1
ATOM 687 O O . ALA A 1 90 ? -5.418 9.280 0.075 1.00 92.69 90 ALA A O 1
ATOM 688 N N . LEU A 1 91 ? -6.029 9.091 -2.070 1.00 94.25 91 LEU A N 1
ATOM 689 C CA . LEU A 1 91 ? -7.360 8.577 -1.746 1.00 94.25 91 LEU A CA 1
ATOM 690 C C . LEU A 1 91 ? -7.285 7.270 -0.943 1.00 94.25 91 LEU A C 1
ATOM 692 O O . LEU A 1 91 ? -7.992 7.111 0.053 1.00 94.25 91 LEU A O 1
ATOM 696 N N . TYR A 1 92 ? -6.382 6.367 -1.325 1.00 93.56 92 TYR A N 1
ATOM 697 C CA . TYR A 1 92 ? -6.122 5.131 -0.597 1.00 93.56 92 TYR A CA 1
ATOM 698 C C . TYR A 1 92 ? -5.719 5.399 0.860 1.00 93.56 92 TYR A C 1
ATOM 700 O O . TYR A 1 92 ? -6.281 4.786 1.767 1.00 93.56 92 TYR A O 1
ATOM 708 N N . VAL A 1 93 ? -4.798 6.336 1.116 1.00 93.12 93 VAL A N 1
ATOM 709 C CA . VAL A 1 93 ? -4.380 6.683 2.485 1.00 93.12 93 VAL A CA 1
ATOM 710 C C . VAL A 1 93 ? -5.530 7.298 3.281 1.00 93.12 93 VAL A C 1
ATOM 712 O O . VAL A 1 93 ? -5.712 6.932 4.445 1.00 93.12 93 VAL A O 1
ATOM 715 N N . ALA A 1 94 ? -6.328 8.181 2.678 1.00 93.19 94 ALA A N 1
ATOM 716 C CA . ALA A 1 94 ? -7.485 8.788 3.335 1.00 93.19 94 ALA A CA 1
ATOM 717 C C . ALA A 1 94 ? -8.530 7.733 3.741 1.00 93.19 94 ALA A C 1
ATOM 719 O O . ALA A 1 94 ? -8.930 7.676 4.907 1.00 93.19 94 ALA A O 1
ATOM 720 N N . ILE A 1 95 ? -8.921 6.854 2.810 1.00 94.38 95 ILE A N 1
ATOM 721 C CA . ILE A 1 95 ? -9.884 5.771 3.067 1.00 94.38 95 ILE A CA 1
ATOM 722 C C . ILE A 1 95 ? -9.334 4.814 4.127 1.00 94.38 95 ILE A C 1
ATOM 724 O O . ILE A 1 95 ? -10.032 4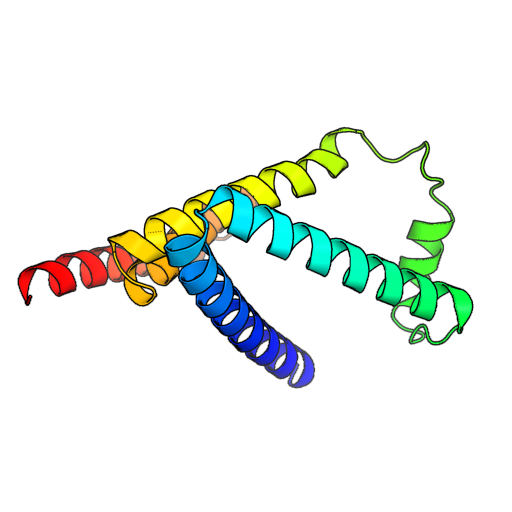.487 5.084 1.00 94.38 95 ILE A O 1
ATOM 728 N N . ASN A 1 96 ? -8.075 4.392 3.994 1.00 93.88 96 ASN A N 1
ATOM 729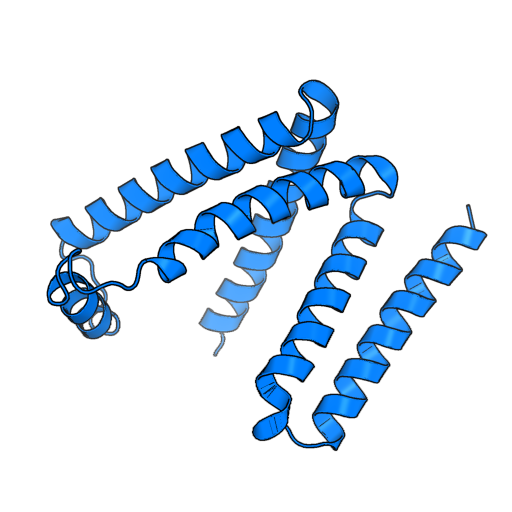 C CA . ASN A 1 96 ? -7.444 3.463 4.929 1.00 93.88 96 ASN A CA 1
ATOM 730 C C . ASN A 1 96 ? -7.386 4.051 6.342 1.00 93.88 96 ASN A C 1
ATOM 732 O O . ASN A 1 96 ? -7.780 3.386 7.295 1.00 93.88 96 ASN A O 1
ATOM 736 N N . SER A 1 97 ? -6.992 5.320 6.470 1.00 92.69 97 SER A N 1
ATOM 737 C CA . SER A 1 97 ? -6.959 6.016 7.759 1.00 92.69 97 SER A CA 1
ATOM 738 C C . SER A 1 97 ? -8.358 6.126 8.363 1.00 92.69 97 SER A C 1
ATOM 740 O O . SER A 1 97 ? -8.536 5.833 9.543 1.00 92.69 97 SER A O 1
ATOM 742 N N . HIS A 1 98 ? -9.372 6.447 7.554 1.00 93.25 98 HIS A N 1
ATOM 743 C CA . HIS A 1 98 ? -10.757 6.481 8.016 1.00 93.25 98 HIS A CA 1
ATOM 744 C C . HIS A 1 98 ? -11.221 5.114 8.540 1.00 93.25 98 HIS A C 1
ATOM 746 O O . HIS A 1 98 ? -11.675 5.012 9.679 1.00 93.25 98 HIS A O 1
ATOM 752 N N . VAL A 1 99 ? -11.058 4.051 7.748 1.00 92.94 99 VAL A N 1
ATOM 753 C CA . VAL A 1 99 ? -11.472 2.684 8.112 1.00 92.94 99 VAL A CA 1
ATOM 754 C C . VAL A 1 99 ? -10.713 2.189 9.347 1.00 92.94 99 VAL A C 1
ATOM 756 O O . VAL A 1 99 ? -11.328 1.640 10.264 1.00 92.94 99 VAL A O 1
ATOM 759 N N . LEU A 1 100 ? -9.410 2.469 9.433 1.00 91.94 100 LEU A N 1
ATOM 760 C CA . LEU A 1 100 ? -8.564 2.111 10.572 1.00 91.94 100 LEU A CA 1
ATOM 761 C C . LEU A 1 100 ? -9.124 2.643 11.888 1.00 91.94 100 LEU A C 1
ATOM 763 O O . LEU A 1 100 ? -9.191 1.893 12.862 1.00 91.94 100 LEU A O 1
ATOM 767 N N . THR A 1 101 ? -9.585 3.896 11.912 1.00 89.38 101 THR A N 1
ATOM 768 C CA . THR A 1 101 ? -10.175 4.488 13.125 1.00 89.38 101 THR A CA 1
ATOM 769 C C . THR A 1 101 ? -11.520 3.879 13.526 1.00 89.38 101 THR A C 1
ATOM 771 O O . THR A 1 101 ? -11.932 4.038 14.672 1.00 89.38 101 THR A O 1
ATOM 774 N N . ARG A 1 102 ? -12.201 3.167 12.617 1.00 90.31 102 ARG A N 1
ATOM 775 C CA . ARG A 1 102 ? -13.529 2.575 12.848 1.00 90.31 102 ARG A CA 1
ATOM 776 C C . ARG A 1 102 ? -13.476 1.114 13.273 1.00 90.31 102 ARG A C 1
ATOM 778 O O . ARG A 1 102 ? -14.200 0.724 14.181 1.00 90.31 102 ARG A O 1
ATOM 785 N N . ILE A 1 103 ? -12.656 0.304 12.603 1.00 90.69 103 ILE A N 1
ATOM 786 C CA . ILE A 1 103 ? -12.643 -1.160 12.796 1.00 90.69 103 ILE A CA 1
A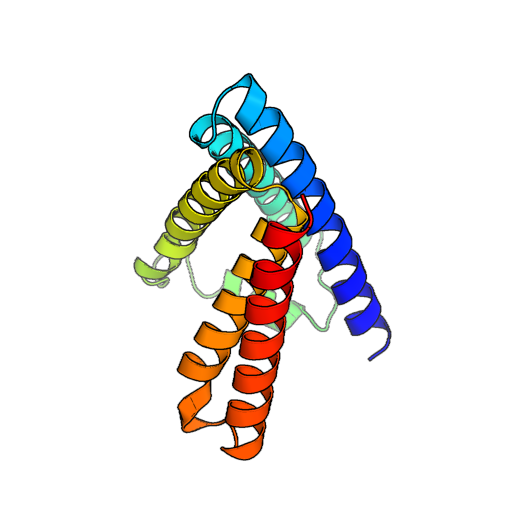TOM 787 C C . ILE A 1 103 ? -11.323 -1.689 13.368 1.00 90.69 103 ILE A C 1
ATOM 789 O O . ILE A 1 103 ? -11.178 -2.895 13.578 1.00 90.69 103 ILE A O 1
ATOM 793 N N . GLY A 1 104 ? -10.365 -0.800 13.631 1.00 89.75 104 GLY A N 1
ATOM 794 C CA . GLY A 1 104 ? -9.058 -1.130 14.182 1.00 89.75 104 GLY A CA 1
ATOM 795 C C . GLY A 1 104 ? -8.011 -1.485 13.122 1.00 89.75 104 GLY A C 1
ATOM 796 O O . GLY A 1 104 ? -8.310 -1.830 11.972 1.00 89.75 104 GLY A O 1
ATOM 797 N N . ALA A 1 105 ? -6.744 -1.410 13.536 1.00 87.94 105 ALA A N 1
ATOM 798 C CA . ALA A 1 105 ? -5.589 -1.568 12.654 1.00 87.94 105 ALA A CA 1
ATOM 799 C C . ALA A 1 105 ? -5.488 -2.971 12.034 1.00 87.94 105 ALA A C 1
ATOM 801 O O . ALA A 1 105 ? -5.267 -3.084 10.830 1.00 87.94 105 ALA A O 1
ATOM 802 N N . LEU A 1 106 ? -5.709 -4.030 12.825 1.00 90.00 106 LEU A N 1
ATOM 803 C CA . LEU A 1 106 ? -5.591 -5.414 12.354 1.00 90.00 106 LEU A CA 1
ATOM 804 C C . LEU A 1 106 ? -6.598 -5.727 11.239 1.00 90.00 106 LEU A C 1
ATOM 806 O O . LEU A 1 106 ? -6.203 -6.173 10.166 1.00 90.00 106 LEU A O 1
ATOM 810 N N . LYS A 1 107 ? -7.892 -5.451 11.461 1.00 91.50 107 LYS A N 1
ATOM 811 C CA . LYS A 1 107 ? -8.944 -5.729 10.467 1.00 91.50 107 LYS A CA 1
ATOM 812 C C . LYS A 1 107 ? -8.711 -4.936 9.182 1.00 91.50 107 LYS A C 1
ATOM 814 O O . LYS A 1 107 ? -8.803 -5.493 8.094 1.00 91.50 107 LYS A O 1
ATOM 819 N N . THR A 1 108 ? -8.339 -3.663 9.308 1.00 92.56 108 THR A N 1
ATOM 820 C CA . THR A 1 108 ? -8.035 -2.802 8.155 1.00 92.56 108 THR A CA 1
ATOM 821 C C . THR A 1 108 ? -6.840 -3.323 7.360 1.00 92.56 108 THR A C 1
ATOM 823 O O . THR A 1 108 ? -6.895 -3.383 6.134 1.00 92.56 108 THR A O 1
ATOM 826 N N . ALA A 1 109 ? -5.767 -3.748 8.036 1.00 91.31 109 ALA A N 1
ATOM 827 C CA . ALA A 1 109 ? -4.606 -4.334 7.374 1.00 91.31 109 ALA A CA 1
ATOM 828 C C . ALA A 1 109 ? -4.969 -5.618 6.615 1.00 91.31 109 ALA A C 1
ATOM 830 O O . ALA A 1 109 ? -4.605 -5.750 5.449 1.00 91.31 109 ALA A O 1
ATOM 831 N N . LEU A 1 110 ? -5.736 -6.517 7.238 1.00 93.56 110 LEU A N 1
ATOM 832 C CA . LEU A 1 110 ? -6.154 -7.774 6.617 1.00 93.56 110 LEU A CA 1
ATOM 833 C C . LEU A 1 110 ? -7.079 -7.561 5.410 1.00 93.56 110 LEU A C 1
ATOM 835 O O . LEU A 1 110 ? -6.911 -8.242 4.399 1.00 93.56 110 LEU A O 1
ATOM 839 N N . PHE A 1 111 ? -8.005 -6.596 5.464 1.00 94.12 111 PHE A N 1
ATOM 840 C CA . PHE A 1 111 ? -8.829 -6.238 4.303 1.00 94.12 111 PHE A CA 1
ATOM 841 C C . PHE A 1 111 ? -7.997 -5.685 3.148 1.00 94.12 111 PHE A C 1
ATOM 843 O O . PHE A 1 111 ? -8.216 -6.061 2.000 1.00 94.12 111 PHE A O 1
ATOM 850 N N . VAL A 1 112 ? -7.014 -4.833 3.442 1.00 94.00 112 VAL A N 1
ATOM 851 C CA . VAL A 1 112 ? -6.110 -4.298 2.418 1.00 94.00 112 VAL A CA 1
ATOM 852 C C . VAL A 1 112 ? -5.290 -5.408 1.772 1.00 94.00 112 VAL A C 1
ATOM 854 O O . VAL A 1 112 ? -5.229 -5.461 0.550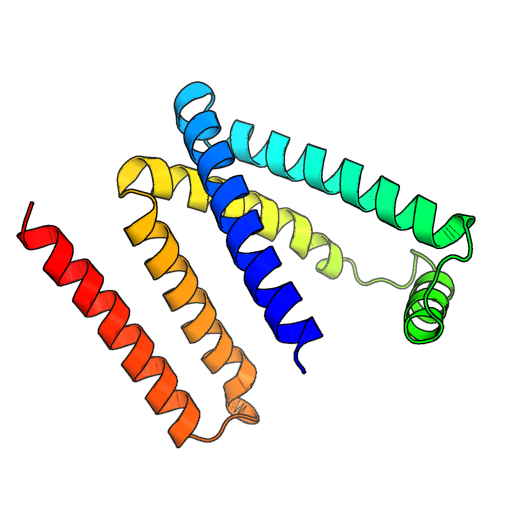 1.00 94.00 112 VAL A O 1
ATOM 857 N N . ILE A 1 113 ? -4.697 -6.300 2.571 1.00 94.00 113 ILE A N 1
ATOM 858 C CA . ILE A 1 113 ? -3.920 -7.439 2.058 1.00 94.00 113 ILE A CA 1
ATOM 859 C C . ILE A 1 113 ? -4.812 -8.329 1.189 1.00 94.00 113 ILE A C 1
ATOM 861 O O . ILE A 1 113 ? -4.424 -8.691 0.085 1.00 94.00 113 ILE A O 1
ATOM 865 N N . SER A 1 114 ? -6.037 -8.610 1.643 1.00 95.69 114 SER A N 1
ATOM 866 C CA . SER A 1 114 ? -7.021 -9.386 0.879 1.00 95.69 114 SER A CA 1
ATOM 867 C C . SER A 1 114 ? -7.334 -8.738 -0.470 1.00 95.69 114 SER A C 1
ATOM 869 O O . SER A 1 114 ? -7.296 -9.407 -1.497 1.00 95.69 114 SER A O 1
ATOM 871 N N . GLY A 1 115 ? -7.592 -7.426 -0.482 1.00 95.06 115 GLY A N 1
ATOM 872 C CA . GLY A 1 115 ? -7.835 -6.674 -1.712 1.00 95.06 115 GLY A CA 1
ATOM 873 C C . GLY A 1 115 ? -6.626 -6.679 -2.648 1.00 95.06 115 GLY A C 1
ATOM 874 O O . GLY A 1 115 ? -6.784 -6.930 -3.835 1.00 95.06 115 GLY A O 1
ATOM 875 N N . GLN A 1 116 ? -5.417 -6.475 -2.117 1.00 94.81 116 GLN A N 1
ATOM 876 C CA . GLN A 1 116 ? -4.176 -6.531 -2.898 1.00 94.81 116 GLN A CA 1
ATOM 877 C C . GLN A 1 116 ? -3.952 -7.912 -3.522 1.00 94.81 116 GLN A C 1
ATOM 879 O O . GLN A 1 116 ? -3.566 -7.986 -4.683 1.00 94.81 116 GLN A O 1
ATOM 884 N N . MET A 1 117 ? -4.236 -8.994 -2.791 1.00 95.56 117 MET A N 1
ATOM 885 C CA . MET A 1 117 ? -4.138 -10.360 -3.313 1.00 95.56 117 MET A CA 1
ATOM 886 C C . MET A 1 117 ? -5.170 -10.633 -4.411 1.00 95.56 117 MET A C 1
ATOM 888 O O . MET A 1 117 ? -4.806 -11.165 -5.453 1.00 95.56 117 MET A O 1
ATOM 892 N N . ILE A 1 118 ? -6.436 -10.237 -4.219 1.00 95.81 118 ILE A N 1
ATOM 893 C CA . ILE A 1 118 ? -7.480 -10.390 -5.249 1.00 95.81 118 ILE A CA 1
ATOM 894 C C . ILE A 1 118 ? -7.094 -9.617 -6.514 1.00 95.81 118 ILE A C 1
ATOM 896 O O . ILE A 1 118 ? -7.142 -10.169 -7.609 1.00 95.81 118 ILE A O 1
ATOM 900 N N . THR A 1 119 ? -6.683 -8.357 -6.369 1.00 95.12 119 THR A N 1
ATOM 901 C CA . THR A 1 119 ? -6.239 -7.532 -7.498 1.00 95.12 119 THR A CA 1
ATOM 902 C C . THR A 1 119 ? -5.006 -8.126 -8.181 1.00 95.12 119 THR A C 1
ATOM 904 O O . THR A 1 119 ? -4.928 -8.085 -9.404 1.00 95.12 119 THR A O 1
ATOM 907 N N . GLY A 1 120 ? -4.082 -8.722 -7.421 1.00 94.38 120 GLY A N 1
ATOM 908 C CA . GLY A 1 120 ? -2.940 -9.459 -7.967 1.00 94.38 120 GLY A CA 1
ATOM 909 C C . GLY A 1 120 ? -3.374 -10.617 -8.865 1.00 94.38 120 GLY A C 1
ATOM 910 O O . GLY A 1 120 ? -2.947 -10.687 -10.008 1.00 94.38 120 GLY A O 1
ATOM 911 N N . VAL A 1 121 ? -4.311 -11.455 -8.405 1.00 94.75 121 VAL A N 1
ATOM 912 C CA . VAL A 1 121 ? -4.878 -12.544 -9.227 1.00 94.75 121 VAL A CA 1
ATOM 913 C C . VAL A 1 121 ? -5.546 -12.008 -10.497 1.00 94.75 121 VAL A C 1
ATOM 915 O O . VAL A 1 121 ? -5.421 -12.615 -11.555 1.00 94.75 121 VAL A O 1
ATOM 918 N N . ILE A 1 122 ? -6.256 -10.877 -10.409 1.00 95.44 122 ILE A N 1
ATOM 919 C CA . ILE A 1 122 ? -6.906 -10.254 -11.574 1.00 95.44 122 ILE A CA 1
ATOM 920 C C . ILE A 1 122 ? -5.866 -9.810 -12.607 1.00 95.44 122 ILE A C 1
ATOM 922 O O . ILE A 1 122 ? -6.061 -10.057 -13.796 1.00 95.44 122 ILE A O 1
ATOM 926 N N . PHE A 1 123 ? -4.784 -9.159 -12.173 1.00 94.06 123 PHE A N 1
ATOM 927 C CA . PHE A 1 123 ? -3.742 -8.695 -13.088 1.00 94.06 123 PHE A CA 1
ATOM 928 C C . PHE A 1 123 ? -2.913 -9.837 -13.669 1.00 94.06 123 PHE A C 1
ATOM 930 O O . PHE A 1 123 ? -2.577 -9.792 -14.849 1.00 94.06 123 PHE A O 1
ATOM 937 N N . ASP A 1 124 ? -2.664 -10.883 -12.886 1.00 94.19 124 ASP A N 1
ATOM 938 C CA . ASP A 1 124 ? -1.808 -11.991 -13.303 1.00 94.19 124 ASP A CA 1
ATOM 939 C C . ASP A 1 124 ? -2.594 -13.120 -13.992 1.00 94.19 124 ASP A C 1
ATOM 941 O O . ASP A 1 124 ? -2.027 -14.169 -14.286 1.00 94.19 124 ASP A O 1
ATOM 945 N N . ILE A 1 125 ? -3.891 -12.948 -14.274 1.00 90.25 125 ILE A N 1
ATOM 946 C CA . ILE A 1 125 ? -4.771 -14.038 -14.733 1.00 90.25 125 ILE A CA 1
ATOM 947 C C . ILE A 1 125 ? -4.297 -14.721 -16.027 1.00 90.25 125 ILE A C 1
ATOM 949 O O . ILE A 1 125 ? -4.580 -15.900 -16.238 1.00 90.25 125 ILE A O 1
ATOM 953 N N . SER A 1 126 ? -3.579 -13.997 -16.892 1.00 91.44 126 SER A N 1
ATOM 954 C CA . SER A 1 126 ? -3.025 -14.522 -18.146 1.00 91.44 126 SER A CA 1
ATOM 955 C C . SER A 1 126 ? -1.696 -15.258 -17.977 1.00 91.44 126 SER A C 1
ATOM 957 O O . SER A 1 126 ? -1.343 -16.068 -18.831 1.00 91.44 126 SER A O 1
ATOM 959 N N . GLU A 1 127 ? -0.952 -14.979 -16.907 1.00 93.62 127 GLU A N 1
ATOM 960 C CA . GLU A 1 127 ? 0.402 -15.507 -16.681 1.00 93.62 127 GLU A CA 1
ATOM 961 C C . GLU A 1 127 ? 0.448 -16.538 -15.545 1.00 93.62 127 GLU A C 1
ATOM 963 O O . GLU A 1 127 ? 1.310 -17.419 -15.505 1.00 93.62 127 GLU A O 1
ATOM 968 N N . GLN A 1 128 ? -0.497 -16.458 -14.612 1.00 93.00 128 GLN A N 1
ATOM 969 C CA . GLN A 1 128 ? -0.542 -17.274 -13.415 1.00 93.00 128 GLN A CA 1
ATOM 970 C C . GLN A 1 128 ? -1.210 -18.629 -13.676 1.00 93.00 128 GLN A C 1
ATOM 972 O O . GLN A 1 128 ? -2.272 -18.738 -14.284 1.00 93.00 128 GLN A O 1
ATOM 977 N N . SER A 1 129 ? -0.618 -19.695 -13.130 1.00 94.25 129 SER A N 1
ATOM 978 C CA . SER A 1 129 ? -1.254 -21.017 -13.151 1.00 94.25 129 SER A CA 1
ATOM 979 C C . SER A 1 129 ? -2.569 -21.030 -12.360 1.00 94.25 129 SER A C 1
ATOM 981 O O . SER A 1 129 ? -2.657 -20.460 -11.269 1.00 94.25 129 SER A O 1
ATOM 983 N N . MET A 1 130 ? -3.563 -21.778 -12.852 1.00 91.88 130 MET A N 1
ATOM 984 C CA . MET A 1 130 ? -4.859 -21.949 -12.178 1.00 91.88 130 MET A CA 1
ATOM 985 C C . MET A 1 130 ? -4.701 -22.392 -10.713 1.00 91.88 130 MET A C 1
ATOM 987 O O . MET A 1 130 ? -5.377 -21.880 -9.825 1.00 91.88 130 MET A O 1
ATOM 991 N N . THR A 1 131 ? -3.765 -23.303 -10.432 1.00 94.25 131 THR A N 1
ATOM 992 C CA . THR A 1 131 ? -3.489 -23.788 -9.071 1.00 94.25 131 THR A CA 1
ATOM 993 C C . THR A 1 131 ? -3.026 -22.666 -8.141 1.00 94.25 131 THR A C 1
ATOM 995 O O . THR A 1 131 ? -3.472 -22.597 -6.996 1.00 94.25 131 THR A O 1
ATOM 998 N N . ALA A 1 132 ? -2.157 -21.770 -8.622 1.00 93.69 132 ALA A N 1
ATOM 999 C CA . ALA A 1 132 ? -1.681 -20.633 -7.837 1.00 93.69 132 ALA A CA 1
ATOM 1000 C C . ALA A 1 132 ? -2.805 -19.621 -7.573 1.00 93.69 132 ALA A C 1
ATOM 1002 O O . ALA A 1 132 ? -2.969 -19.192 -6.430 1.00 93.69 132 ALA A O 1
ATOM 1003 N N . ALA A 1 133 ? -3.618 -19.311 -8.588 1.00 93.69 133 ALA A N 1
ATOM 1004 C CA . ALA A 1 133 ? -4.769 -18.419 -8.448 1.00 93.69 133 ALA A CA 1
ATOM 1005 C C . ALA A 1 133 ? -5.765 -18.948 -7.402 1.00 93.69 133 ALA A C 1
ATOM 1007 O O . ALA A 1 133 ? -6.144 -18.237 -6.470 1.00 93.69 133 ALA A O 1
ATOM 1008 N N . VAL A 1 134 ? -6.129 -20.232 -7.495 1.00 94.88 134 VAL A N 1
ATOM 1009 C CA . VAL A 1 134 ? -7.036 -20.882 -6.536 1.00 94.88 134 VAL A CA 1
ATOM 1010 C C . VAL A 1 134 ? -6.447 -20.871 -5.126 1.00 94.88 134 VAL A C 1
ATOM 1012 O O . VAL A 1 134 ? -7.150 -20.524 -4.179 1.00 94.88 134 VAL A O 1
ATOM 1015 N N . ALA A 1 135 ? -5.161 -21.192 -4.962 1.00 95.31 135 ALA A N 1
ATOM 1016 C CA . ALA A 1 135 ? -4.509 -21.167 -3.654 1.00 95.31 135 ALA A CA 1
ATOM 1017 C C . ALA A 1 135 ? -4.519 -19.763 -3.022 1.00 95.31 135 ALA A C 1
ATOM 1019 O O . ALA A 1 135 ? -4.807 -19.628 -1.830 1.00 95.31 135 ALA A O 1
ATOM 1020 N N . GLN A 1 136 ? -4.263 -18.713 -3.811 1.00 94.50 136 GLN A N 1
ATOM 1021 C CA . GLN A 1 136 ? -4.329 -17.328 -3.335 1.00 94.50 136 GLN A CA 1
ATOM 1022 C C . GLN A 1 136 ? -5.750 -16.937 -2.921 1.00 94.50 136 GLN A C 1
ATOM 1024 O O . GLN A 1 136 ? -5.935 -16.394 -1.831 1.00 94.50 136 GLN A O 1
ATOM 1029 N N . LEU A 1 137 ? -6.759 -17.269 -3.733 1.00 95.81 137 LEU A N 1
ATOM 1030 C CA . LEU A 1 137 ? -8.163 -16.983 -3.421 1.00 95.81 137 LEU A CA 1
ATOM 1031 C C . LEU A 1 137 ? -8.650 -17.739 -2.178 1.00 95.81 137 LEU A C 1
ATOM 1033 O O . LEU A 1 137 ? -9.360 -17.163 -1.353 1.00 95.81 137 LEU A O 1
ATOM 1037 N N . LEU A 1 138 ? -8.224 -18.991 -1.987 1.00 97.19 138 LEU A N 1
ATOM 1038 C CA . LEU A 1 138 ? -8.491 -19.740 -0.756 1.00 97.19 138 LEU A CA 1
ATOM 1039 C C . LEU A 1 138 ? -7.835 -19.072 0.458 1.00 97.19 138 LEU A C 1
ATOM 1041 O O . LEU A 1 138 ? -8.480 -18.927 1.496 1.00 97.19 138 LEU A O 1
ATOM 1045 N N . GLY A 1 139 ? -6.588 -18.613 0.323 1.00 96.50 139 GLY A N 1
ATOM 1046 C CA . GLY A 1 139 ? -5.897 -17.845 1.361 1.00 96.50 139 GLY A CA 1
ATOM 1047 C C . GLY A 1 139 ? -6.652 -16.571 1.744 1.00 96.50 139 GLY A C 1
ATOM 1048 O O . GLY A 1 139 ? -6.873 -16.314 2.928 1.00 96.50 139 GLY A O 1
ATOM 1049 N N . VAL A 1 140 ? -7.132 -15.813 0.755 1.00 96.56 140 VAL A N 1
ATOM 1050 C CA . VAL A 1 140 ? -7.983 -14.635 0.986 1.00 96.56 140 VAL A CA 1
ATOM 1051 C C . VAL A 1 140 ? -9.291 -15.020 1.683 1.00 96.56 140 VAL A C 1
ATOM 1053 O O . VAL A 1 140 ? -9.689 -14.366 2.649 1.00 96.56 140 VAL A O 1
ATOM 1056 N N . GLY A 1 141 ? -9.932 -16.112 1.257 1.00 96.88 141 GLY A N 1
ATOM 1057 C CA . GLY A 1 141 ? -11.131 -16.644 1.904 1.00 96.88 141 GLY A CA 1
ATOM 1058 C C . GLY A 1 141 ? -10.906 -16.957 3.386 1.00 96.88 141 GLY A C 1
ATOM 1059 O O . GLY A 1 141 ? -11.713 -16.565 4.230 1.00 96.88 141 GLY A O 1
ATOM 1060 N N . LEU A 1 142 ? -9.773 -17.581 3.723 1.00 96.25 142 LEU A N 1
ATOM 1061 C CA . LEU A 1 142 ? -9.380 -17.855 5.108 1.00 96.25 142 LEU A CA 1
ATOM 1062 C C . LEU A 1 142 ? -9.158 -16.569 5.914 1.00 96.25 142 LEU A C 1
ATOM 1064 O O . LEU A 1 142 ? -9.608 -16.491 7.059 1.00 96.25 142 LEU A O 1
ATOM 1068 N N . ILE A 1 143 ? -8.518 -15.549 5.328 1.00 95.44 143 ILE A N 1
ATOM 1069 C CA . ILE A 1 143 ? -8.326 -14.245 5.982 1.00 95.44 143 ILE A CA 1
ATOM 1070 C C . ILE A 1 143 ? -9.683 -13.615 6.315 1.00 95.44 143 ILE A C 1
ATOM 1072 O O . ILE A 1 143 ? -9.925 -13.250 7.468 1.00 95.44 143 ILE A O 1
ATOM 1076 N N . ILE A 1 144 ? -10.590 -13.527 5.339 1.00 94.19 144 ILE A N 1
ATOM 1077 C CA . ILE A 1 144 ? -11.918 -12.923 5.524 1.00 94.19 144 ILE A CA 1
ATOM 1078 C C . ILE A 1 144 ? -12.731 -13.709 6.561 1.00 94.19 144 ILE A C 1
ATOM 1080 O O . ILE A 1 144 ? -13.338 -13.112 7.454 1.00 94.19 144 ILE A O 1
ATOM 1084 N N . MET A 1 145 ? -12.695 -15.043 6.505 1.00 94.62 145 MET A N 1
ATOM 1085 C CA . MET A 1 145 ? -13.358 -15.903 7.489 1.00 94.62 145 MET A CA 1
ATOM 1086 C C . MET A 1 145 ? -12.793 -15.695 8.903 1.00 94.62 145 MET A C 1
ATOM 1088 O O . MET A 1 145 ? -13.550 -15.651 9.878 1.00 94.62 145 MET A O 1
ATOM 1092 N N . GLY A 1 146 ? -11.474 -15.519 9.021 1.00 93.06 146 GLY A N 1
ATOM 1093 C CA . GLY A 1 146 ? -10.798 -15.182 10.272 1.00 93.06 146 GLY A CA 1
ATOM 1094 C C . GLY A 1 146 ? -11.257 -13.838 10.838 1.00 93.06 146 GLY A C 1
ATOM 1095 O O . GLY A 1 146 ? -11.602 -13.757 12.020 1.00 93.06 146 GLY A O 1
ATOM 1096 N N . ILE A 1 147 ? -11.346 -12.802 9.993 1.00 92.06 147 ILE A N 1
ATOM 1097 C CA . ILE A 1 147 ? -11.882 -11.489 10.388 1.00 92.06 147 ILE A CA 1
ATOM 1098 C C . ILE A 1 147 ? -13.317 -11.640 10.895 1.00 92.06 147 ILE A C 1
ATOM 1100 O O . ILE A 1 147 ? -13.617 -11.141 11.979 1.00 92.06 147 ILE A O 1
ATOM 1104 N N . TYR A 1 148 ? -14.182 -12.333 10.144 1.00 90.81 148 TYR A N 1
ATOM 1105 C CA . TYR A 1 148 ? -15.591 -12.538 10.494 1.00 90.81 148 TYR A CA 1
ATOM 1106 C C . TYR A 1 148 ? -15.743 -13.203 11.866 1.00 90.81 148 TYR A C 1
ATOM 1108 O O . TYR A 1 148 ? -16.456 -12.697 12.733 1.00 90.81 148 TYR A O 1
ATOM 1116 N N . ARG A 1 149 ? -15.004 -14.292 12.113 1.00 90.44 149 ARG A N 1
ATOM 1117 C CA . ARG A 1 149 ? -15.027 -14.985 13.410 1.00 90.44 149 ARG A CA 1
ATOM 1118 C C . ARG A 1 149 ? -14.487 -14.135 14.555 1.00 90.44 149 ARG A C 1
ATOM 1120 O O . ARG A 1 149 ? -15.012 -14.218 15.661 1.00 90.44 149 ARG A O 1
ATOM 1127 N N . SER A 1 150 ? -13.473 -13.308 14.307 1.00 86.00 150 SER A N 1
ATOM 1128 C CA . SER A 1 150 ? -12.928 -12.407 15.326 1.00 86.00 150 SER A CA 1
ATOM 1129 C C . SER A 1 150 ? -13.934 -11.346 15.783 1.00 86.00 150 SER A C 1
ATOM 1131 O O . SER A 1 150 ? -13.768 -10.824 16.881 1.00 86.00 150 SER A O 1
ATOM 1133 N N . GLN A 1 151 ? -14.946 -11.001 14.978 1.00 75.88 151 GLN A N 1
ATOM 1134 C CA . GLN A 1 151 ? -15.944 -10.000 15.375 1.00 75.88 151 GLN A CA 1
ATOM 1135 C C . GLN A 1 151 ? -16.970 -10.547 16.373 1.00 75.88 15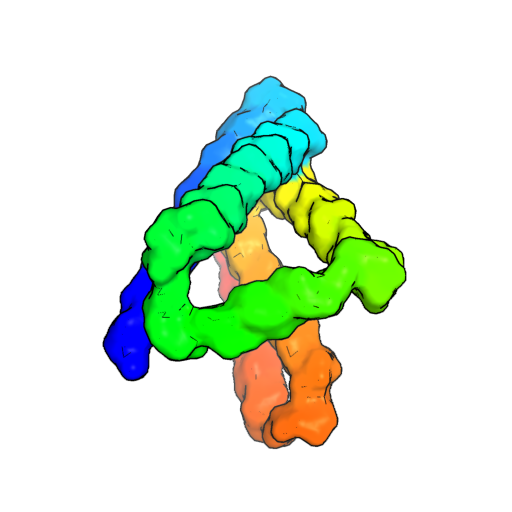1 GLN A C 1
ATOM 1137 O O . GLN A 1 151 ? -17.420 -9.799 17.224 1.00 75.88 151 GLN A O 1
ATOM 1142 N N . HIS A 1 152 ? -17.284 -11.845 16.310 1.00 69.00 152 HIS A N 1
ATOM 1143 C CA . HIS A 1 152 ? -18.282 -12.506 17.169 1.00 69.00 152 HIS A CA 1
ATOM 1144 C C . HIS A 1 152 ? -17.765 -12.908 18.561 1.00 69.00 152 HIS A C 1
ATOM 1146 O O . HIS A 1 152 ? -18.489 -13.524 19.335 1.00 69.00 152 HIS A O 1
ATOM 1152 N N . ARG A 1 153 ? -16.498 -12.616 18.877 1.00 59.47 153 ARG A N 1
ATOM 1153 C CA . ARG A 1 153 ? -15.881 -12.891 20.190 1.00 59.47 153 ARG A CA 1
ATOM 1154 C C . ARG A 1 153 ? -15.721 -11.648 21.077 1.00 59.47 153 ARG A C 1
ATOM 1156 O O . ARG A 1 153 ? -15.223 -11.789 22.190 1.00 59.47 153 ARG A O 1
ATOM 1163 N N . SER A 1 154 ? -16.091 -10.469 20.574 1.00 51.78 154 SER A N 1
ATOM 1164 C CA . SER A 1 154 ? -16.119 -9.193 21.304 1.00 51.78 154 SER A CA 1
ATOM 1165 C C . SER A 1 154 ? -17.544 -8.843 21.694 1.00 51.78 154 SER A C 1
ATOM 1167 O O . SER A 1 154 ? -17.659 -8.026 22.630 1.00 51.78 154 SER A O 1
#

pLDDT: mean 86.39, std 12.53, range [51.78, 97.19]

Sequence (154 aa):
MIWMILLALCNGLLIGFCRALNGRLSQDKGPFTASFYNHAIGALLLTFIVIIFSVASIIPLTLSNVWLEVSSSGWQETPLFTYLGGVIGALYVAINSHVLTRIGALKTALFVISGQMITGVIFDISEQSMTAAVAQLLGVGLIIMGIYRSQHRS